Protein AF-A0A9E7AKV8-F1 (afdb_monomer_lite)

Organism: NCBI:txid1382

Radius of gyration: 15.77 Å; chains: 1; bounding box: 35×31×42 Å

Sequence (70 aa):
MFIHDTGAHGFSMGYNYNGRLRSAELLLLEDGSVQLIRRAETEADYFATLAFDGSDFSDLAQQTTINTTR

Structure (mmCIF, N/CA/C/O backbone):
data_AF-A0A9E7AKV8-F1
#
_entry.id   AF-A0A9E7AKV8-F1
#
loop_
_atom_site.group_PDB
_atom_site.id
_atom_site.type_symbol
_atom_site.label_atom_id
_atom_site.label_alt_id
_atom_site.label_comp_id
_atom_site.label_asym_id
_atom_site.label_entity_id
_atom_site.label_seq_id
_atom_site.pdbx_PDB_ins_code
_atom_site.Cartn_x
_atom_site.Cartn_y
_atom_site.Cartn_z
_atom_site.occupancy
_atom_site.B_iso_or_equiv
_atom_site.auth_seq_id
_atom_site.auth_comp_id
_atom_site.auth_asym_id
_atom_site.auth_atom_id
_atom_site.pdbx_PDB_model_num
ATOM 1 N N . MET A 1 1 ? 2.018 -11.585 16.359 1.00 82.25 1 MET A N 1
ATOM 2 C CA . MET A 1 1 ? 2.539 -10.333 16.947 1.00 82.25 1 MET A CA 1
ATOM 3 C C . MET A 1 1 ? 1.598 -9.220 16.536 1.00 82.25 1 MET A C 1
ATOM 5 O O . MET A 1 1 ? 1.201 -9.211 15.379 1.00 82.25 1 MET A O 1
ATOM 9 N N . PHE A 1 2 ? 1.229 -8.337 17.460 1.00 92.81 2 PHE A N 1
ATOM 10 C CA . PHE A 1 2 ? 0.370 -7.182 17.196 1.00 92.81 2 PHE A CA 1
ATOM 11 C C . PHE A 1 2 ? 1.127 -5.927 17.612 1.00 92.81 2 PHE A C 1
ATOM 13 O O . PHE A 1 2 ? 1.826 -5.952 18.625 1.00 92.81 2 PHE A O 1
ATOM 20 N N . ILE A 1 3 ? 1.028 -4.870 16.812 1.00 91.44 3 ILE A N 1
ATOM 21 C CA . ILE A 1 3 ? 1.677 -3.591 17.093 1.00 91.44 3 ILE A CA 1
ATOM 22 C C . ILE A 1 3 ? 0.576 -2.540 17.161 1.00 91.44 3 ILE A C 1
ATOM 24 O O . ILE A 1 3 ? -0.117 -2.297 16.173 1.00 91.44 3 ILE A O 1
ATOM 28 N N . HIS A 1 4 ? 0.404 -1.962 18.342 1.00 94.69 4 HIS A N 1
ATOM 29 C CA . HIS A 1 4 ? -0.595 -0.934 18.615 1.00 94.69 4 HIS A CA 1
ATOM 30 C C . HIS A 1 4 ? -0.004 0.466 18.389 1.00 94.69 4 HIS A C 1
ATOM 32 O O . HIS A 1 4 ? 1.210 0.611 18.265 1.00 94.69 4 HIS A O 1
ATOM 38 N N . ASP A 1 5 ? -0.869 1.478 18.300 1.00 92.12 5 ASP A N 1
ATOM 39 C CA . ASP A 1 5 ? -0.497 2.897 18.163 1.00 92.12 5 ASP A CA 1
ATOM 40 C C . ASP A 1 5 ? 0.334 3.244 16.911 1.00 92.12 5 ASP A C 1
ATOM 42 O O . ASP A 1 5 ? 1.124 4.184 16.893 1.00 92.12 5 ASP A O 1
ATOM 46 N N . THR A 1 6 ? 0.115 2.508 15.817 1.00 90.88 6 THR A N 1
ATOM 47 C CA . THR A 1 6 ? 0.817 2.676 14.527 1.00 90.88 6 THR A CA 1
ATOM 48 C C . THR A 1 6 ? 0.011 3.437 13.468 1.00 90.88 6 THR A C 1
ATOM 50 O O . THR A 1 6 ? 0.415 3.506 12.308 1.00 90.88 6 THR A O 1
ATOM 53 N N . GLY A 1 7 ? -1.131 4.023 13.845 1.00 88.19 7 GLY A N 1
ATOM 54 C CA . GLY A 1 7 ? -2.046 4.673 12.899 1.00 88.19 7 GLY A CA 1
ATOM 55 C C . GLY A 1 7 ? -1.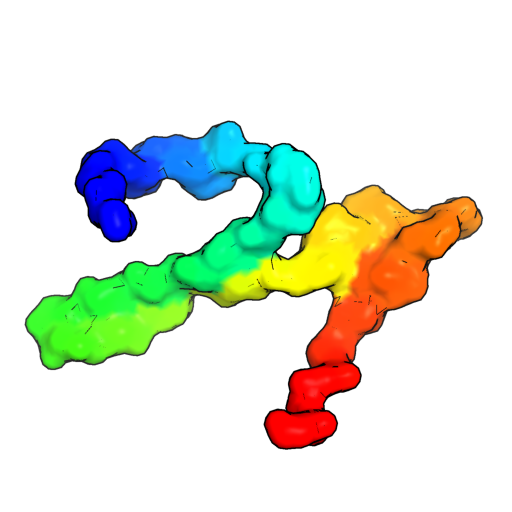500 5.961 12.272 1.00 88.19 7 GLY A C 1
ATOM 56 O O . GLY A 1 7 ? -1.821 6.277 11.128 1.00 88.19 7 GLY A O 1
ATOM 57 N N . ALA A 1 8 ? -0.651 6.703 12.988 1.00 92.56 8 ALA A N 1
ATOM 58 C CA . ALA A 1 8 ? -0.044 7.927 12.473 1.00 92.56 8 ALA A CA 1
ATOM 59 C C . ALA A 1 8 ? 1.223 7.615 11.666 1.00 92.56 8 ALA A C 1
ATOM 61 O O . ALA A 1 8 ? 2.090 6.873 12.120 1.00 92.56 8 ALA A O 1
ATOM 62 N N . HIS A 1 9 ? 1.349 8.215 10.479 1.00 89.81 9 HIS A N 1
ATOM 63 C CA . HIS A 1 9 ? 2.525 8.155 9.595 1.00 89.81 9 HIS A CA 1
ATOM 64 C C . HIS A 1 9 ? 2.959 6.769 9.083 1.00 89.81 9 HIS A C 1
ATOM 66 O O . HIS A 1 9 ? 3.785 6.716 8.173 1.00 89.81 9 HIS A O 1
ATOM 72 N N . GLY A 1 10 ? 2.406 5.662 9.591 1.00 87.00 10 GLY A N 1
ATOM 73 C CA . GLY A 1 10 ? 2.821 4.304 9.225 1.00 87.00 10 GLY A CA 1
ATOM 74 C C . GLY A 1 10 ? 2.743 4.036 7.721 1.00 87.00 10 GLY A C 1
ATOM 75 O O . GLY A 1 10 ? 3.676 3.493 7.134 1.00 87.00 10 GLY A O 1
ATOM 76 N N . PHE A 1 11 ? 1.678 4.505 7.069 1.00 88.62 11 PHE A N 1
ATOM 77 C CA . PHE A 1 11 ? 1.537 4.356 5.623 1.00 88.62 11 PHE A CA 1
ATOM 78 C C . PHE A 1 11 ? 2.418 5.321 4.822 1.00 88.62 11 PHE A C 1
ATOM 80 O O . PHE A 1 11 ? 3.043 4.915 3.846 1.00 88.62 11 PHE A O 1
ATOM 87 N N . SER A 1 12 ? 2.490 6.592 5.230 1.00 90.06 12 SER A N 1
ATOM 88 C CA . SER A 1 12 ? 3.196 7.634 4.472 1.00 90.06 12 SER A CA 1
ATOM 89 C C . SER A 1 12 ? 4.718 7.537 4.576 1.00 90.06 12 SER A C 1
ATOM 91 O O . SER A 1 12 ? 5.414 7.946 3.656 1.00 90.06 12 SER A O 1
ATOM 93 N N . MET A 1 13 ? 5.234 7.027 5.697 1.00 91.62 13 MET A N 1
ATOM 94 C CA . MET A 1 13 ? 6.673 6.927 5.972 1.00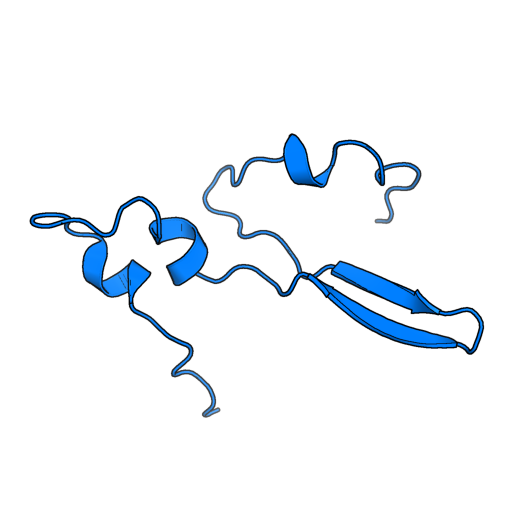 91.62 13 MET A CA 1
ATOM 95 C C . MET A 1 13 ? 7.236 5.519 5.737 1.00 91.62 13 MET A C 1
ATOM 97 O O . MET A 1 13 ? 8.439 5.312 5.886 1.00 91.62 13 MET A O 1
ATOM 101 N N . GLY A 1 14 ? 6.387 4.541 5.411 1.00 87.75 14 GLY A N 1
ATOM 102 C CA . GLY A 1 14 ? 6.805 3.170 5.129 1.00 87.75 14 GLY A CA 1
ATOM 103 C C . GLY A 1 14 ? 7.376 3.018 3.719 1.00 87.75 14 GLY A C 1
ATOM 104 O O . GLY A 1 14 ? 6.838 3.580 2.766 1.00 87.75 14 GLY A O 1
ATOM 105 N N . TYR A 1 15 ? 8.419 2.199 3.577 1.00 89.38 15 TYR A N 1
ATOM 106 C CA . TYR A 1 15 ? 9.055 1.871 2.297 1.00 89.38 15 TYR A CA 1
ATOM 107 C C . TYR A 1 15 ? 9.066 0.357 2.069 1.00 89.38 15 TYR A C 1
ATOM 109 O O . TYR A 1 15 ? 9.208 -0.423 3.011 1.00 89.38 15 TYR A O 1
ATOM 117 N N . ASN A 1 16 ? 8.991 -0.051 0.804 1.00 90.25 16 ASN A N 1
ATOM 118 C CA . ASN A 1 16 ? 8.991 -1.449 0.369 1.00 90.25 16 ASN A CA 1
ATOM 119 C C . ASN A 1 16 ? 10.423 -2.026 0.331 1.00 90.25 16 ASN A C 1
ATOM 121 O O . ASN A 1 16 ? 10.952 -2.410 -0.713 1.00 90.25 16 ASN A O 1
ATOM 125 N N . TYR A 1 17 ? 11.092 -2.050 1.487 1.00 89.69 17 TYR A N 1
ATOM 126 C CA . TYR A 1 17 ? 12.437 -2.613 1.613 1.00 89.69 17 TYR A CA 1
ATOM 127 C C . TYR A 1 17 ? 12.425 -4.121 1.314 1.00 89.69 17 TYR A C 1
ATOM 129 O O . TYR A 1 17 ? 11.490 -4.834 1.686 1.00 89.69 17 TYR A O 1
ATOM 137 N N . ASN A 1 18 ? 13.461 -4.612 0.627 1.00 91.44 18 ASN A N 1
ATOM 138 C CA . ASN A 1 18 ? 13.543 -5.988 0.115 1.00 91.44 18 ASN A CA 1
ATOM 139 C C . ASN A 1 18 ? 12.356 -6.407 -0.779 1.00 91.44 18 ASN A C 1
ATOM 141 O O . ASN A 1 18 ? 12.030 -7.591 -0.838 1.00 91.44 18 ASN A O 1
ATOM 145 N N . GLY A 1 19 ? 11.686 -5.456 -1.443 1.00 89.38 19 G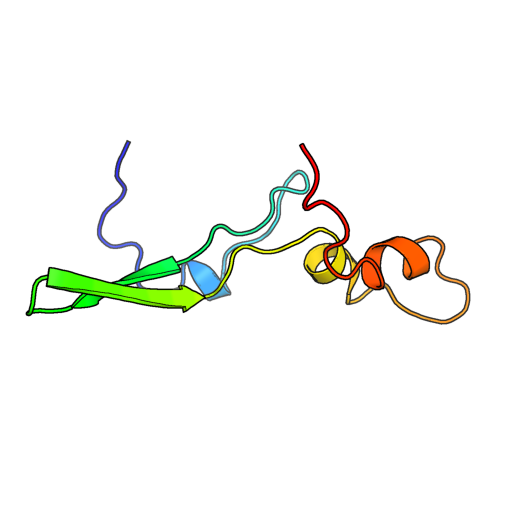LY A N 1
ATOM 146 C CA . GLY A 1 19 ? 10.581 -5.748 -2.362 1.00 89.38 19 GLY A CA 1
ATOM 147 C C . GLY A 1 19 ? 9.326 -6.305 -1.684 1.00 89.38 19 GLY A C 1
ATOM 148 O O . GLY A 1 19 ? 8.527 -6.983 -2.324 1.00 89.38 19 GLY A O 1
ATOM 149 N N . ARG A 1 20 ? 9.142 -6.072 -0.377 1.00 93.25 20 ARG A N 1
ATOM 150 C CA . ARG A 1 20 ? 7.911 -6.459 0.325 1.00 93.25 20 ARG A CA 1
ATOM 151 C C . ARG A 1 20 ? 6.795 -5.475 -0.012 1.00 93.25 20 ARG A C 1
ATOM 153 O O . ARG A 1 20 ? 6.937 -4.296 0.280 1.00 93.25 20 ARG A O 1
ATOM 160 N N . LEU A 1 21 ? 5.709 -5.984 -0.588 1.00 94.38 21 LEU A N 1
ATOM 161 C CA . LEU A 1 21 ? 4.516 -5.216 -0.948 1.00 94.38 21 LEU A CA 1
ATOM 162 C C . LEU A 1 21 ? 3.707 -4.830 0.296 1.00 94.38 21 LEU A C 1
ATOM 164 O O . LEU A 1 21 ? 3.639 -5.604 1.258 1.00 94.38 21 LEU A O 1
ATOM 168 N N . ARG A 1 22 ? 3.069 -3.654 0.277 1.00 93.94 22 ARG A N 1
ATOM 169 C CA . ARG A 1 22 ? 2.197 -3.231 1.381 1.00 93.94 22 ARG A CA 1
ATOM 170 C C . ARG A 1 22 ? 0.963 -4.129 1.499 1.00 93.94 22 ARG A C 1
ATOM 172 O O . ARG A 1 22 ? 0.297 -4.455 0.515 1.00 93.94 22 ARG A O 1
ATOM 179 N N . SER A 1 23 ? 0.637 -4.494 2.736 1.00 94.25 23 SER A N 1
ATOM 180 C CA . SER A 1 23 ? -0.554 -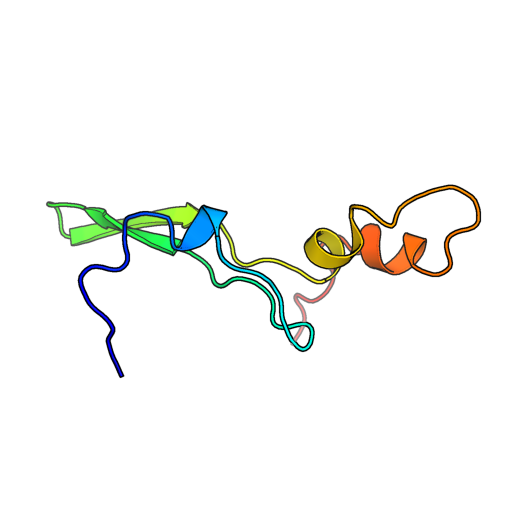5.276 3.072 1.00 94.25 23 SER A CA 1
ATOM 181 C C . SER A 1 23 ? -1.846 -4.490 2.837 1.00 94.25 23 SER A C 1
ATOM 183 O O . SER A 1 23 ? -1.855 -3.261 2.851 1.00 94.25 23 SER A O 1
ATOM 185 N N . ALA A 1 24 ? -2.958 -5.214 2.688 1.00 96.50 24 ALA A N 1
ATOM 186 C CA . ALA A 1 24 ? -4.285 -4.611 2.755 1.00 96.50 24 ALA A CA 1
ATOM 187 C C . ALA A 1 24 ? -4.549 -4.009 4.146 1.00 96.50 24 ALA A C 1
ATOM 189 O O . ALA A 1 24 ? -4.095 -4.547 5.158 1.00 96.50 24 ALA A O 1
ATOM 190 N N . GLU A 1 25 ? -5.343 -2.941 4.190 1.00 96.00 25 GLU A N 1
ATOM 191 C CA . GLU A 1 25 ? -5.838 -2.338 5.424 1.00 96.00 25 GLU A CA 1
ATOM 192 C C . GLU A 1 25 ? -7.359 -2.418 5.490 1.00 96.00 25 GLU A C 1
ATOM 194 O O . GLU A 1 25 ? -8.078 -2.057 4.550 1.00 96.00 25 GLU A O 1
ATOM 199 N N . LEU A 1 26 ? -7.829 -2.899 6.635 1.00 96.69 26 LEU A N 1
ATOM 200 C CA . LEU A 1 26 ? -9.227 -3.143 6.936 1.00 96.69 26 LEU A CA 1
ATOM 201 C C . LEU A 1 26 ? -9.646 -2.255 8.105 1.00 96.69 26 LEU A C 1
ATOM 203 O O . LEU A 1 26 ? -8.900 -2.099 9.071 1.00 96.69 26 LEU A O 1
ATOM 207 N N . LEU A 1 27 ? -10.853 -1.713 8.020 1.00 96.94 27 LEU A N 1
ATOM 208 C CA . LEU A 1 27 ? -11.514 -0.989 9.092 1.00 96.94 27 LEU A CA 1
ATOM 209 C C . LEU A 1 27 ? -12.634 -1.866 9.652 1.00 96.94 27 LEU A C 1
ATOM 211 O O . LEU A 1 27 ? -13.538 -2.259 8.919 1.00 96.94 27 LEU A O 1
ATOM 215 N N . LEU A 1 28 ? -12.565 -2.173 10.943 1.00 97.38 28 LEU A N 1
ATOM 216 C CA . LEU A 1 28 ? -13.668 -2.786 11.675 1.00 97.38 28 LEU A CA 1
ATOM 217 C C . LEU A 1 28 ? -14.635 -1.678 12.107 1.00 97.38 28 LEU A C 1
ATOM 219 O O . LEU A 1 28 ? -14.217 -0.731 12.773 1.00 97.38 28 LEU A O 1
ATOM 223 N N . LEU A 1 29 ? -15.898 -1.788 11.707 1.00 98.19 29 LEU A N 1
ATOM 224 C CA . LEU A 1 29 ? -16.958 -0.843 12.046 1.00 98.19 29 LEU A CA 1
ATOM 225 C C . LEU A 1 29 ? -17.616 -1.202 13.388 1.00 98.19 29 LEU A C 1
ATOM 227 O O . LEU A 1 29 ? -17.465 -2.312 13.900 1.00 98.19 29 LEU A O 1
ATOM 231 N N . GLU A 1 30 ? -18.361 -0.254 13.962 1.00 98.31 30 GLU A N 1
ATOM 232 C CA . GLU A 1 30 ? -19.023 -0.417 15.268 1.00 98.31 30 GLU A CA 1
ATOM 233 C C . GLU A 1 30 ? -20.083 -1.529 15.275 1.00 98.31 30 GLU A C 1
ATOM 235 O O . GLU A 1 30 ? -20.313 -2.158 16.305 1.00 98.31 30 GLU A O 1
ATOM 240 N N . ASP A 1 31 ? -20.698 -1.808 14.121 1.00 97.75 31 ASP A N 1
ATOM 241 C CA . ASP A 1 31 ? -21.663 -2.897 13.935 1.00 97.75 31 ASP A CA 1
ATOM 242 C C . ASP A 1 31 ? -21.001 -4.278 13.753 1.00 97.75 31 ASP A C 1
ATOM 244 O O . ASP A 1 31 ? -21.688 -5.285 13.574 1.00 97.75 31 ASP A O 1
ATOM 248 N N . GLY A 1 32 ? -19.666 -4.336 13.807 1.00 97.94 32 GLY A N 1
ATOM 249 C CA . GLY A 1 32 ? -18.869 -5.546 13.634 1.00 97.94 32 GLY A CA 1
ATOM 250 C C . GLY A 1 32 ? -18.591 -5.920 12.176 1.00 97.94 32 GLY A C 1
ATOM 251 O O . GLY A 1 32 ? -17.896 -6.908 11.930 1.00 97.94 32 GLY A O 1
ATOM 252 N N . SER A 1 33 ? -19.095 -5.157 11.203 1.00 98.19 33 SER A N 1
ATOM 253 C CA . SER A 1 33 ? -18.753 -5.358 9.797 1.00 98.19 33 SER A CA 1
ATOM 254 C C . SER A 1 33 ? -17.342 -4.847 9.482 1.00 98.19 33 SER A C 1
ATOM 256 O O . SER A 1 33 ? -16.763 -4.037 10.208 1.00 98.19 33 SER A O 1
ATOM 258 N N . VAL A 1 34 ? -16.748 -5.354 8.400 1.00 98.19 34 VAL A N 1
ATOM 259 C CA . VAL A 1 34 ? -15.384 -5.005 7.988 1.00 98.19 34 VAL A CA 1
ATOM 260 C C . VAL A 1 34 ? -15.416 -4.319 6.632 1.00 98.19 34 VAL A C 1
ATOM 262 O O . VAL A 1 34 ? -15.964 -4.851 5.668 1.00 98.19 34 VAL A O 1
ATOM 265 N N . GLN A 1 35 ? -14.764 -3.164 6.545 1.00 98.19 35 GLN A N 1
ATOM 266 C CA . GLN A 1 35 ? -14.602 -2.398 5.320 1.00 98.19 35 GLN A CA 1
ATOM 267 C C . GLN A 1 35 ? -13.143 -2.422 4.857 1.00 98.19 35 GLN A C 1
ATOM 269 O O . GLN A 1 35 ? -12.225 -2.112 5.615 1.00 98.19 35 GLN A O 1
ATOM 274 N N . LEU A 1 36 ? -12.918 -2.742 3.582 1.00 97.62 36 LEU A N 1
ATOM 275 C CA . LEU A 1 36 ? -11.609 -2.571 2.954 1.00 97.62 36 LEU A CA 1
ATOM 276 C C . LEU A 1 36 ? -11.361 -1.083 2.700 1.00 97.62 36 LEU A C 1
ATOM 278 O O . LEU A 1 36 ? -12.077 -0.468 1.913 1.00 97.62 36 LEU A O 1
ATOM 282 N N . ILE A 1 37 ? -10.338 -0.520 3.343 1.00 96.56 37 ILE A N 1
ATOM 283 C CA . ILE A 1 37 ? -9.967 0.890 3.155 1.00 96.56 37 ILE A CA 1
ATOM 284 C C . ILE A 1 37 ? -8.754 1.050 2.240 1.00 96.56 37 ILE A C 1
ATOM 286 O O . ILE A 1 37 ? -8.641 2.071 1.566 1.00 96.56 37 ILE A O 1
ATOM 290 N N . ARG A 1 38 ? -7.871 0.041 2.161 1.00 95.69 38 ARG A N 1
ATOM 291 C CA . ARG A 1 38 ? -6.798 -0.041 1.156 1.00 95.69 38 ARG A CA 1
ATOM 292 C C . ARG A 1 38 ? -6.549 -1.490 0.760 1.00 95.69 38 ARG A C 1
ATOM 294 O O . ARG A 1 38 ? -6.415 -2.352 1.624 1.00 95.69 38 ARG A O 1
ATOM 301 N N . ARG A 1 39 ? -6.476 -1.763 -0.543 1.00 96.38 39 ARG A N 1
ATOM 302 C CA . ARG A 1 39 ? -6.131 -3.097 -1.058 1.00 96.38 39 ARG A CA 1
ATOM 303 C C . ARG A 1 39 ? -4.645 -3.399 -0.858 1.00 96.38 39 ARG A C 1
ATOM 305 O O . ARG A 1 39 ? -3.843 -2.475 -0.777 1.00 96.38 39 ARG A O 1
ATOM 312 N N . ALA A 1 40 ? -4.297 -4.684 -0.832 1.00 96.38 40 ALA A N 1
ATOM 313 C CA . ALA A 1 40 ? -2.900 -5.096 -0.892 1.00 96.38 40 ALA A CA 1
ATOM 314 C C . ALA A 1 40 ? -2.258 -4.596 -2.196 1.00 96.38 40 ALA A C 1
ATOM 316 O O . ALA A 1 40 ? -2.913 -4.564 -3.249 1.00 96.38 40 ALA A O 1
ATOM 317 N N . GLU A 1 41 ? -0.991 -4.202 -2.109 1.00 95.12 41 GLU A N 1
ATOM 318 C CA . GLU A 1 41 ? -0.181 -3.894 -3.283 1.00 95.12 41 GLU A CA 1
ATOM 319 C C . GLU A 1 41 ? 0.090 -5.171 -4.090 1.00 95.12 41 GLU A C 1
ATOM 321 O O . GLU A 1 41 ? 0.195 -6.277 -3.557 1.00 95.12 41 GLU A O 1
ATOM 326 N N . THR A 1 42 ? 0.201 -4.987 -5.398 1.00 94.12 42 THR A N 1
ATOM 327 C CA . THR A 1 42 ? 0.597 -5.990 -6.384 1.00 94.12 42 THR A CA 1
ATOM 328 C C . THR A 1 42 ? 1.968 -5.633 -6.954 1.00 94.12 42 THR A C 1
ATOM 330 O O . THR A 1 42 ? 2.469 -4.526 -6.749 1.00 94.12 42 THR A O 1
ATOM 333 N N . GLU A 1 43 ? 2.578 -6.548 -7.705 1.00 93.00 43 GLU A N 1
ATOM 334 C CA . GLU A 1 43 ? 3.824 -6.251 -8.423 1.00 93.00 43 GLU A CA 1
ATOM 335 C C . GLU A 1 43 ? 3.644 -5.081 -9.398 1.00 93.00 43 GLU A C 1
ATOM 337 O O . GLU A 1 43 ? 4.512 -4.215 -9.480 1.00 93.00 43 GLU A O 1
ATOM 342 N N . ALA A 1 44 ? 2.480 -4.983 -10.046 1.00 93.56 44 ALA A N 1
ATOM 343 C CA . ALA A 1 44 ? 2.171 -3.867 -10.927 1.00 93.56 44 ALA A CA 1
ATOM 344 C C . ALA A 1 44 ? 2.214 -2.515 -10.199 1.00 93.56 44 ALA A C 1
ATOM 346 O O . ALA A 1 44 ? 2.767 -1.558 -10.732 1.00 93.56 44 ALA A O 1
ATOM 347 N N . ASP A 1 45 ? 1.720 -2.439 -8.957 1.00 93.69 45 ASP A N 1
ATOM 348 C CA . ASP A 1 45 ? 1.805 -1.213 -8.148 1.00 93.69 45 ASP A CA 1
ATOM 349 C C . ASP A 1 45 ? 3.248 -0.861 -7.791 1.00 93.69 45 ASP A C 1
ATOM 351 O O . ASP A 1 45 ? 3.634 0.307 -7.799 1.00 93.69 45 ASP A O 1
ATOM 355 N N . TYR A 1 46 ? 4.049 -1.881 -7.488 1.00 93.69 46 TYR A N 1
ATOM 356 C CA . TYR A 1 46 ? 5.448 -1.717 -7.118 1.00 93.69 46 TYR A CA 1
ATOM 357 C C . TYR A 1 46 ? 6.299 -1.199 -8.282 1.00 93.69 46 TYR A C 1
ATOM 359 O O . TYR A 1 46 ? 7.148 -0.329 -8.089 1.00 93.69 46 TYR A O 1
ATOM 367 N N . PHE A 1 47 ? 6.036 -1.693 -9.494 1.00 93.38 47 PHE A N 1
ATOM 368 C CA . PHE A 1 47 ? 6.735 -1.296 -10.716 1.00 93.38 47 PHE A CA 1
ATOM 369 C C . PHE A 1 47 ? 6.069 -0.132 -11.463 1.00 93.38 47 PHE A C 1
ATOM 371 O O . PHE A 1 47 ? 6.613 0.323 -12.467 1.00 93.38 47 PHE A O 1
ATOM 378 N N . ALA A 1 48 ? 4.940 0.400 -10.981 1.00 93.00 48 ALA A N 1
ATOM 379 C CA . ALA A 1 48 ? 4.142 1.406 -11.689 1.00 93.00 48 ALA A CA 1
ATOM 380 C C . ALA A 1 48 ? 4.938 2.659 -12.094 1.00 93.00 48 ALA A C 1
ATOM 382 O O . ALA A 1 48 ? 4.711 3.227 -13.160 1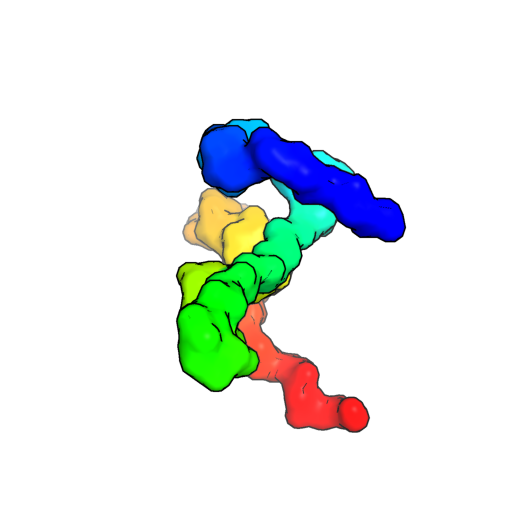.00 93.00 48 ALA A O 1
ATOM 383 N N . THR A 1 49 ? 5.895 3.092 -11.270 1.00 92.44 49 THR A N 1
ATOM 384 C CA . THR A 1 49 ? 6.738 4.266 -11.561 1.00 92.44 49 THR A CA 1
ATOM 385 C C . THR A 1 49 ? 7.859 3.983 -12.561 1.00 92.44 49 THR A C 1
ATOM 387 O O . THR A 1 49 ? 8.491 4.918 -13.046 1.00 92.44 49 THR A O 1
ATOM 390 N N . LEU A 1 50 ? 8.098 2.711 -12.885 1.00 93.25 50 LEU A N 1
ATOM 391 C CA . LEU A 1 50 ? 9.058 2.262 -13.890 1.00 93.25 50 LEU A CA 1
ATOM 392 C C . LEU A 1 50 ? 8.384 1.932 -15.230 1.00 93.25 50 LEU A C 1
ATOM 394 O O . LEU A 1 50 ? 9.039 1.393 -16.114 1.00 93.25 50 LEU A O 1
ATOM 398 N N . ALA A 1 51 ? 7.103 2.255 -15.415 1.00 90.06 51 ALA A N 1
ATOM 399 C CA . ALA A 1 51 ? 6.406 2.103 -16.689 1.00 90.06 51 ALA A CA 1
ATOM 400 C C . ALA A 1 51 ? 6.673 3.308 -17.608 1.00 90.06 51 ALA A C 1
ATOM 402 O O . ALA A 1 51 ? 5.925 4.286 -17.607 1.00 90.06 51 ALA A O 1
ATOM 403 N N . PHE A 1 52 ? 7.749 3.255 -18.389 1.00 90.94 52 PHE A N 1
ATOM 404 C CA . PHE A 1 52 ? 8.087 4.270 -19.391 1.00 90.94 52 PHE A CA 1
ATOM 405 C C . PHE A 1 52 ? 8.745 3.626 -20.618 1.00 90.94 52 PHE A C 1
ATOM 407 O O . PHE A 1 52 ? 9.222 2.494 -20.547 1.00 90.94 52 PHE A O 1
ATOM 414 N N . ASP A 1 53 ? 8.758 4.336 -21.749 1.00 91.81 53 ASP A N 1
ATOM 415 C CA . ASP A 1 53 ? 9.318 3.814 -23.001 1.00 91.81 53 ASP A CA 1
ATOM 416 C C . ASP A 1 53 ? 10.807 3.455 -22.848 1.00 91.81 53 ASP A C 1
ATOM 418 O O . ASP A 1 53 ? 11.606 4.257 -22.362 1.00 91.81 53 ASP A O 1
ATOM 422 N N . GLY A 1 54 ? 11.165 2.229 -23.231 1.00 90.12 54 GLY A N 1
ATOM 423 C CA . GLY A 1 54 ? 12.499 1.659 -23.029 1.00 90.12 54 GLY A CA 1
ATOM 424 C C . GLY A 1 54 ? 12.774 1.068 -21.638 1.00 90.12 54 GLY A C 1
ATOM 425 O O . GLY A 1 54 ? 13.906 0.671 -21.381 1.00 90.12 54 GLY A O 1
ATOM 426 N N . SER A 1 55 ? 11.786 0.992 -20.739 1.00 93.12 55 SER A N 1
ATOM 427 C CA . SER A 1 55 ? 11.935 0.292 -19.456 1.00 93.12 55 SER A CA 1
ATOM 428 C C . SER A 1 55 ? 11.709 -1.215 -19.585 1.00 93.12 55 SER A C 1
ATOM 430 O O . SER A 1 55 ? 10.635 -1.650 -20.013 1.00 93.12 55 SER A O 1
ATOM 432 N N . ASP A 1 56 ? 12.664 -2.004 -19.085 1.00 92.88 56 ASP A N 1
ATOM 433 C CA . ASP A 1 56 ? 12.583 -3.471 -18.987 1.00 92.88 56 ASP A CA 1
ATOM 434 C C . ASP A 1 56 ? 11.477 -3.963 -18.029 1.00 92.88 56 ASP A C 1
ATOM 436 O O . ASP A 1 56 ? 11.137 -5.144 -18.015 1.00 92.88 56 ASP A O 1
ATOM 440 N N . PHE A 1 57 ? 10.904 -3.074 -17.210 1.00 91.19 57 PHE A N 1
ATOM 441 C CA . PHE A 1 57 ? 9.892 -3.414 -16.200 1.00 91.19 57 PHE A CA 1
ATOM 442 C C . PHE A 1 57 ? 8.459 -3.107 -16.644 1.00 91.19 57 PHE A C 1
ATOM 444 O O . PHE A 1 57 ? 7.517 -3.309 -15.874 1.00 91.19 57 PHE A O 1
ATOM 451 N N . SER A 1 58 ? 8.282 -2.625 -17.876 1.00 88.56 58 SER A N 1
ATOM 452 C CA . SER A 1 58 ? 6.979 -2.195 -18.394 1.00 88.56 58 SER A CA 1
ATOM 453 C C . SER A 1 58 ? 5.937 -3.316 -18.359 1.00 88.56 58 SER A C 1
ATOM 455 O O . SER A 1 58 ? 4.787 -3.063 -18.003 1.00 88.56 58 SER A O 1
ATOM 457 N N . ASP A 1 59 ? 6.344 -4.559 -18.628 1.00 88.69 59 ASP A N 1
ATOM 458 C CA . ASP A 1 59 ? 5.449 -5.720 -18.586 1.00 88.69 59 ASP A CA 1
ATOM 459 C C . ASP A 1 59 ? 4.940 -6.007 -17.166 1.00 88.69 59 ASP A C 1
ATOM 461 O O . ASP A 1 59 ? 3.767 -6.329 -16.976 1.00 88.69 59 ASP A O 1
ATOM 465 N N . LEU A 1 60 ? 5.795 -5.847 -16.149 1.00 89.56 60 LEU A N 1
ATOM 466 C CA . LEU A 1 60 ? 5.420 -6.063 -14.747 1.00 89.56 60 LEU A CA 1
ATOM 467 C C . LEU A 1 60 ? 4.444 -4.991 -14.260 1.00 89.56 60 LEU A C 1
ATOM 469 O O . LEU A 1 60 ? 3.491 -5.304 -13.553 1.00 89.56 60 LEU A O 1
ATOM 473 N N . ALA A 1 61 ? 4.632 -3.744 -14.694 1.00 88.25 61 ALA A N 1
ATOM 474 C CA . ALA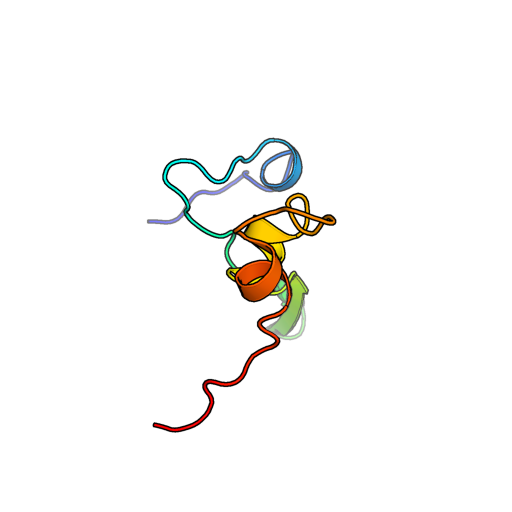 A 1 61 ? 3.725 -2.644 -14.379 1.00 88.25 61 ALA A CA 1
ATOM 475 C C . ALA A 1 61 ? 2.334 -2.786 -15.033 1.00 88.25 61 ALA A C 1
ATOM 477 O O . ALA A 1 61 ? 1.382 -2.138 -14.601 1.00 88.25 61 ALA A O 1
ATOM 478 N N . GLN A 1 62 ? 2.200 -3.629 -16.062 1.00 81.69 62 GLN A N 1
ATOM 479 C CA . GLN A 1 62 ? 0.947 -3.860 -16.791 1.00 81.69 62 GLN A CA 1
ATOM 480 C C . GLN A 1 62 ? 0.211 -5.139 -16.366 1.00 81.69 62 GLN A C 1
ATOM 482 O O . GLN A 1 62 ? -0.917 -5.369 -16.817 1.00 81.69 62 GLN A O 1
ATOM 487 N N . GLN A 1 63 ? 0.793 -5.963 -15.486 1.00 70.88 63 GLN A N 1
ATOM 488 C CA . GLN A 1 63 ? 0.148 -7.181 -14.993 1.00 70.88 63 GLN A CA 1
ATOM 489 C C . GLN A 1 63 ? -1.075 -6.852 -14.129 1.00 70.88 63 GLN A C 1
ATOM 491 O O . GLN A 1 63 ? -1.018 -6.731 -12.908 1.00 70.88 63 GLN A O 1
ATOM 496 N N . THR A 1 64 ? -2.230 -6.747 -14.780 1.00 56.53 64 THR A N 1
ATOM 497 C CA . THR A 1 64 ? -3.526 -6.664 -14.111 1.00 56.53 64 THR A CA 1
ATOM 498 C C . THR A 1 64 ? -3.995 -8.087 -13.833 1.00 56.53 64 THR A C 1
ATOM 500 O O . THR A 1 64 ? -4.394 -8.785 -14.756 1.00 56.53 64 THR A O 1
ATOM 503 N N . THR A 1 65 ? -3.891 -8.523 -12.576 1.00 54.41 65 THR A N 1
ATOM 504 C CA . THR A 1 65 ? -4.506 -9.720 -11.970 1.00 54.41 65 THR A CA 1
ATOM 505 C C . THR A 1 65 ? -5.039 -10.768 -12.965 1.00 54.41 65 THR A C 1
ATOM 507 O O . THR A 1 65 ? -6.245 -10.887 -13.166 1.00 54.41 65 THR A O 1
ATOM 510 N N . ILE A 1 66 ? -4.151 -11.581 -13.549 1.00 49.62 66 ILE A N 1
ATOM 511 C CA . ILE A 1 66 ? -4.531 -12.845 -14.201 1.00 49.62 66 ILE A CA 1
ATOM 512 C C . ILE A 1 66 ? -3.873 -13.989 -13.439 1.00 49.62 66 ILE A C 1
ATOM 514 O O . ILE A 1 66 ? -2.953 -14.621 -13.927 1.00 49.62 66 ILE A O 1
ATOM 518 N N . ASN A 1 67 ? -4.311 -14.226 -12.205 1.00 44.00 67 ASN A N 1
ATOM 519 C CA . ASN A 1 67 ? -4.050 -15.481 -11.498 1.00 44.00 67 ASN A CA 1
ATOM 520 C C . ASN A 1 67 ? -5.209 -15.771 -10.535 1.00 44.00 67 ASN A C 1
ATOM 522 O O . ASN A 1 67 ? -5.056 -15.837 -9.320 1.00 44.00 67 ASN A O 1
ATOM 526 N N . THR A 1 68 ? -6.404 -15.951 -11.100 1.00 46.12 68 THR A N 1
ATOM 527 C CA . THR A 1 68 ? -7.481 -16.719 -10.463 1.00 46.12 68 THR A CA 1
ATOM 528 C C . THR A 1 68 ? -7.722 -17.962 -11.306 1.00 46.12 68 THR A C 1
ATOM 530 O O . THR A 1 68 ? -8.652 -18.008 -12.097 1.00 46.12 68 THR A O 1
ATOM 533 N N . THR A 1 69 ? -6.839 -18.955 -11.198 1.00 39.44 69 THR A N 1
ATOM 534 C CA . THR A 1 69 ? -7.162 -20.378 -11.398 1.00 39.44 69 THR A CA 1
ATOM 535 C C . THR A 1 69 ? -6.068 -21.215 -10.735 1.00 39.44 69 THR A C 1
ATOM 537 O O . THR A 1 69 ? -5.053 -21.534 -11.355 1.00 39.44 69 THR A O 1
ATOM 540 N N . ARG A 1 70 ? -6.283 -21.559 -9.465 1.00 38.25 70 ARG A N 1
ATOM 541 C CA . ARG A 1 70 ? -6.089 -22.905 -8.914 1.00 38.25 70 ARG A CA 1
ATOM 542 C C . ARG A 1 70 ? -6.769 -23.010 -7.559 1.00 38.25 70 ARG A C 1
ATOM 544 O O . ARG A 1 70 ? -6.583 -22.079 -6.750 1.00 38.25 70 ARG A O 1
#

pLDDT: mean 87.86, std 14.47, range [38.25, 98.31]

InterPro domains:
  IPR009006 Alanine racemase/group IV decarboxylase, C-terminal [G3DSA:2.40.37.10] (1-57)
  IPR009006 Alanine racemase/group IV decarboxylase, C-terminal [SSF50621] (2-48)

Foldseek 3Di:
DDDPPCPPCVVVVDDCPPNNWDDWDWDQDPVRDIDGPGHTDAQLNVCLVQCDPPGPCVVSVPPDDPPPDD

Secondary structure (DSSP, 8-state):
----S-TTTHHHH---GGGPPPPPEEEE-TTS-EEEEEPPP-HHHHHGGG-STT-TTHHHHT--------